Protein AF-J9SAH0-F1 (afdb_monomer_lite)

Radius of gyration: 12.8 Å; chains: 1; bounding box: 34×20×33 Å

Structure (mmCIF, N/CA/C/O backbone):
data_AF-J9SAH0-F1
#
_entry.id   AF-J9SAH0-F1
#
loop_
_atom_site.group_PDB
_atom_site.id
_atom_site.type_symbol
_atom_site.label_atom_id
_atom_site.label_alt_id
_atom_site.label_comp_id
_atom_site.label_asym_id
_atom_site.label_entity_id
_atom_site.label_seq_id
_atom_site.pdbx_PDB_ins_code
_atom_site.Cartn_x
_atom_site.Cartn_y
_atom_site.Cartn_z
_atom_site.occupancy
_atom_site.B_iso_or_equiv
_atom_site.auth_seq_id
_atom_site.auth_comp_id
_atom_site.auth_asym_id
_atom_site.auth_atom_id
_atom_site.pdbx_PDB_model_nu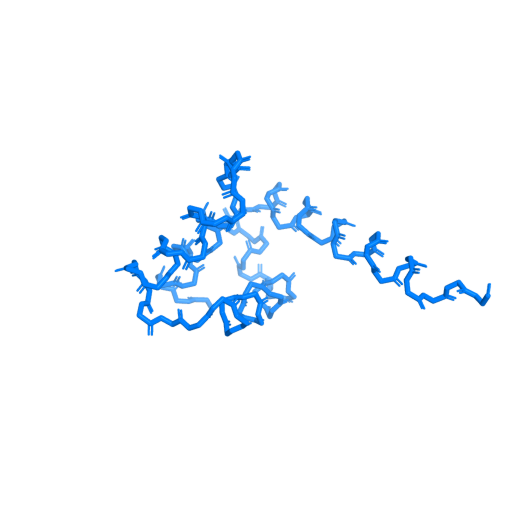m
ATOM 1 N N . MET A 1 1 ? -12.215 3.251 2.281 1.00 78.62 1 MET A N 1
ATOM 2 C CA . MET A 1 1 ? -11.520 2.516 1.202 1.00 78.62 1 MET A CA 1
ATOM 3 C C . MET A 1 1 ? -12.252 2.653 -0.138 1.00 78.62 1 MET A C 1
ATOM 5 O O . MET A 1 1 ? -13.447 2.390 -0.210 1.00 78.62 1 MET A O 1
ATOM 9 N N . THR A 1 2 ? -11.557 3.070 -1.201 1.00 91.44 2 THR A N 1
ATOM 10 C CA . THR A 1 2 ? -12.092 3.167 -2.580 1.00 91.44 2 THR A CA 1
ATOM 11 C C . THR A 1 2 ? -11.835 1.892 -3.402 1.00 91.44 2 THR A C 1
ATOM 13 O O . THR A 1 2 ? -11.175 0.967 -2.930 1.00 91.44 2 THR A O 1
ATOM 16 N N . ASP A 1 3 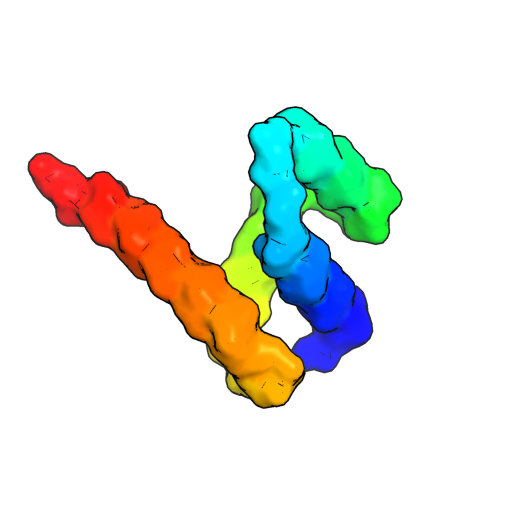? -12.342 1.814 -4.639 1.00 91.00 3 ASP A N 1
ATOM 17 C CA . ASP A 1 3 ? -12.029 0.694 -5.547 1.00 91.00 3 ASP A CA 1
ATOM 18 C C . ASP A 1 3 ? -10.540 0.675 -5.944 1.00 91.00 3 ASP A C 1
ATOM 20 O O . ASP A 1 3 ? -9.883 -0.365 -5.887 1.00 91.00 3 ASP A O 1
ATOM 24 N N . ASP A 1 4 ? -9.962 1.852 -6.206 1.00 91.06 4 ASP A N 1
ATOM 25 C CA . ASP A 1 4 ? -8.523 2.002 -6.449 1.00 91.06 4 ASP A CA 1
ATOM 26 C C . ASP A 1 4 ? -7.682 1.513 -5.267 1.00 91.06 4 ASP A C 1
ATOM 28 O O . ASP A 1 4 ? -6.637 0.893 -5.459 1.00 91.06 4 ASP A O 1
ATOM 32 N N . ASP A 1 5 ? -8.148 1.729 -4.035 1.00 93.06 5 ASP A N 1
ATOM 33 C CA . ASP A 1 5 ? -7.459 1.240 -2.841 1.00 93.06 5 ASP A CA 1
ATOM 34 C C . ASP A 1 5 ? -7.406 -0.284 -2.782 1.00 93.06 5 ASP A C 1
ATOM 36 O O . ASP A 1 5 ? -6.375 -0.854 -2.416 1.00 93.06 5 ASP A O 1
ATOM 40 N N . ARG A 1 6 ? -8.498 -0.949 -3.174 1.00 94.25 6 ARG A N 1
ATOM 41 C CA . ARG A 1 6 ? -8.544 -2.413 -3.271 1.00 94.25 6 ARG A CA 1
ATOM 42 C C . ARG A 1 6 ? -7.555 -2.900 -4.322 1.00 94.25 6 ARG A C 1
ATOM 44 O O . ARG A 1 6 ? -6.736 -3.764 -4.020 1.00 94.25 6 ARG A O 1
ATOM 51 N N . ARG A 1 7 ? -7.533 -2.267 -5.502 1.00 94.12 7 ARG A N 1
ATOM 52 C CA . ARG A 1 7 ? -6.569 -2.581 -6.572 1.00 94.12 7 ARG A CA 1
ATOM 53 C C . ARG A 1 7 ? -5.120 -2.396 -6.123 1.00 94.12 7 ARG A C 1
ATOM 55 O O . ARG A 1 7 ? -4.275 -3.237 -6.424 1.00 94.12 7 ARG A O 1
ATOM 62 N N . ILE A 1 8 ? -4.825 -1.319 -5.394 1.00 94.31 8 ILE A N 1
ATOM 63 C CA . ILE A 1 8 ? -3.497 -1.055 -4.822 1.00 94.31 8 ILE A CA 1
ATOM 64 C C . ILE A 1 8 ? -3.108 -2.158 -3.834 1.00 94.31 8 ILE A C 1
ATOM 66 O O . ILE A 1 8 ? -1.973 -2.643 -3.867 1.00 94.31 8 ILE A O 1
ATOM 70 N N . LEU A 1 9 ? -4.034 -2.562 -2.961 1.00 93.38 9 LEU A N 1
ATOM 71 C CA . LEU A 1 9 ? -3.791 -3.606 -1.974 1.00 93.38 9 LEU A CA 1
ATOM 72 C C . LEU A 1 9 ? -3.535 -4.957 -2.651 1.00 93.38 9 LEU A C 1
ATOM 74 O O . LEU A 1 9 ? -2.519 -5.591 -2.366 1.00 93.38 9 LEU A O 1
ATOM 78 N N . ASP A 1 10 ? -4.388 -5.348 -3.596 1.00 92.88 10 ASP A N 1
ATOM 79 C CA . ASP A 1 10 ? -4.264 -6.596 -4.351 1.00 92.88 10 ASP A CA 1
ATOM 80 C C . ASP A 1 10 ? -2.940 -6.648 -5.124 1.00 92.88 10 ASP A C 1
ATOM 82 O O . ASP A 1 10 ? -2.203 -7.636 -5.054 1.00 92.88 10 ASP A O 1
ATOM 86 N N . PHE A 1 11 ? -2.561 -5.541 -5.769 1.00 93.31 11 PHE A N 1
ATOM 87 C CA . PHE A 1 11 ? -1.280 -5.416 -6.462 1.00 93.31 11 PHE A CA 1
ATOM 88 C C . PHE A 1 11 ? -0.077 -5.523 -5.513 1.00 93.31 11 PHE A C 1
ATOM 90 O O . PHE A 1 11 ? 0.934 -6.157 -5.838 1.00 93.31 11 PHE A O 1
ATOM 97 N N . ALA A 1 12 ? -0.173 -4.949 -4.309 1.00 90.94 12 ALA A N 1
ATOM 98 C CA . ALA A 1 12 ? 0.864 -5.063 -3.284 1.00 90.94 12 ALA A CA 1
ATOM 99 C C . ALA A 1 12 ? 1.041 -6.506 -2.768 1.00 90.94 12 ALA A C 1
ATOM 101 O O . ALA A 1 12 ? 2.105 -6.836 -2.236 1.00 90.94 12 ALA A O 1
ATOM 102 N N . GLY A 1 13 ? 0.030 -7.365 -2.932 1.00 89.31 13 GLY A N 1
ATOM 103 C CA . GLY A 1 13 ? 0.082 -8.789 -2.597 1.00 89.31 13 GLY A CA 1
ATOM 104 C C . GLY A 1 13 ? 0.762 -9.681 -3.639 1.00 89.31 13 GLY A C 1
ATOM 105 O O . GLY A 1 13 ? 1.103 -10.825 -3.319 1.00 89.31 13 GLY A O 1
ATOM 106 N N . LEU A 1 14 ? 0.992 -9.178 -4.856 1.00 89.38 14 LEU A N 1
ATOM 107 C CA . LEU A 1 14 ? 1.606 -9.945 -5.940 1.00 89.38 14 LEU A CA 1
ATOM 108 C C . LEU A 1 14 ? 3.073 -10.297 -5.646 1.00 89.38 14 LEU A C 1
ATOM 110 O O . LEU A 1 14 ? 3.803 -9.586 -4.950 1.00 89.38 14 LEU A O 1
ATOM 114 N N . ARG A 1 15 ? 3.525 -11.432 -6.193 1.00 80.38 15 ARG A N 1
ATOM 115 C CA . ARG A 1 15 ? 4.914 -11.885 -6.067 1.00 80.38 15 ARG A CA 1
ATOM 116 C C . ARG A 1 15 ? 5.778 -11.213 -7.136 1.00 80.38 15 ARG A C 1
ATOM 118 O O . ARG A 1 15 ? 5.805 -11.641 -8.284 1.00 80.38 15 ARG A O 1
ATOM 125 N N . TRP A 1 16 ? 6.530 -10.200 -6.727 1.00 82.06 16 TRP A N 1
ATOM 126 C CA . TRP A 1 16 ? 7.486 -9.500 -7.583 1.00 82.06 16 TRP A CA 1
ATOM 127 C C . TRP A 1 16 ? 8.859 -10.174 -7.518 1.00 82.06 16 TRP A C 1
ATOM 129 O O . TRP A 1 16 ? 9.467 -10.246 -6.453 1.00 82.06 16 TRP A O 1
ATOM 139 N N . HIS A 1 17 ? 9.338 -10.689 -8.653 1.00 74.06 17 HIS A N 1
ATOM 140 C CA . HIS A 1 17 ? 10.646 -11.353 -8.746 1.00 74.06 17 HIS A CA 1
ATOM 141 C C . HIS A 1 17 ? 11.813 -10.368 -8.929 1.00 74.06 17 HIS A C 1
ATOM 143 O O . HIS A 1 17 ? 12.911 -10.636 -8.454 1.00 74.06 17 HIS A O 1
ATOM 149 N N . HIS A 1 18 ? 11.576 -9.218 -9.569 1.00 71.25 18 HIS A N 1
ATOM 150 C CA . HIS A 1 18 ? 12.584 -8.182 -9.806 1.00 71.25 18 HIS A CA 1
ATOM 151 C C . HIS A 1 18 ? 12.007 -6.806 -9.457 1.00 71.25 18 HIS A C 1
ATOM 153 O O . HIS A 1 18 ? 10.968 -6.419 -9.994 1.00 71.25 18 HIS A O 1
ATOM 159 N N . SER A 1 19 ? 12.687 -6.056 -8.583 1.00 64.12 19 SER A N 1
ATOM 160 C CA . SER A 1 19 ? 12.234 -4.737 -8.109 1.00 64.12 19 SER A CA 1
ATOM 161 C C . SER A 1 19 ? 12.062 -3.706 -9.235 1.00 64.12 19 SER A C 1
ATOM 163 O O . SER A 1 19 ? 11.228 -2.813 -9.107 1.00 64.12 19 SER A O 1
ATOM 165 N N . GLY A 1 20 ? 12.806 -3.841 -10.343 1.00 70.56 20 GLY A N 1
ATOM 166 C CA . GLY A 1 20 ? 12.652 -2.994 -11.535 1.00 70.56 20 GLY A CA 1
ATOM 167 C C . GLY A 1 20 ? 11.276 -3.148 -12.191 1.00 70.56 20 GLY A C 1
ATOM 168 O O . GLY A 1 20 ? 10.566 -2.165 -12.369 1.00 70.56 20 GLY A O 1
ATOM 169 N N . ASN A 1 21 ? 10.833 -4.390 -12.411 1.00 83.19 21 ASN A N 1
ATOM 170 C CA . ASN A 1 21 ? 9.539 -4.677 -13.041 1.00 83.19 21 ASN A CA 1
ATOM 171 C C . ASN A 1 21 ? 8.355 -4.188 -12.196 1.00 83.19 21 ASN A C 1
ATOM 173 O O . ASN A 1 21 ? 7.317 -3.823 -12.740 1.00 83.19 21 ASN A O 1
ATOM 177 N N . GLN A 1 22 ? 8.504 -4.167 -10.869 1.00 86.25 22 GLN A N 1
ATOM 178 C CA . GLN A 1 22 ? 7.465 -3.652 -9.981 1.00 86.25 22 GLN A CA 1
ATOM 179 C C . GLN A 1 22 ? 7.312 -2.134 -10.110 1.00 86.25 22 GLN A C 1
ATOM 181 O O . GLN A 1 22 ? 6.191 -1.639 -10.161 1.00 86.25 22 GLN A O 1
ATOM 186 N N . ALA A 1 23 ? 8.419 -1.390 -10.161 1.00 89.00 23 ALA A N 1
ATOM 187 C CA . ALA A 1 23 ? 8.381 0.067 -10.238 1.00 89.00 23 ALA A CA 1
ATOM 188 C C . ALA A 1 23 ? 7.690 0.564 -11.514 1.00 89.00 23 ALA A C 1
ATOM 190 O O . ALA A 1 23 ? 6.856 1.470 -11.455 1.00 89.00 23 ALA A O 1
ATOM 191 N N . ASP A 1 24 ? 8.006 -0.059 -12.646 1.00 90.19 24 ASP A N 1
ATOM 192 C CA . ASP A 1 24 ? 7.415 0.302 -13.932 1.00 90.19 24 ASP A CA 1
ATOM 193 C C . ASP A 1 24 ? 5.957 -0.151 -14.031 1.00 90.19 24 ASP A C 1
ATOM 195 O O . ASP A 1 24 ? 5.119 0.612 -14.505 1.00 90.19 24 ASP A O 1
ATOM 199 N N . ALA A 1 25 ? 5.610 -1.321 -13.485 1.00 91.56 25 ALA A N 1
ATOM 200 C CA . ALA A 1 25 ? 4.220 -1.766 -13.410 1.00 91.56 25 ALA A CA 1
ATOM 201 C C . ALA A 1 25 ? 3.356 -0.854 -12.519 1.00 91.56 25 ALA A C 1
ATOM 203 O O . ALA A 1 25 ? 2.218 -0.559 -12.877 1.00 91.56 25 ALA A O 1
ATOM 204 N N . ILE A 1 26 ? 3.898 -0.353 -11.398 1.00 92.94 26 ILE A N 1
ATOM 205 C CA . ILE A 1 26 ? 3.206 0.634 -10.551 1.00 92.94 26 ILE A CA 1
ATOM 206 C C . ILE A 1 26 ? 2.896 1.895 -11.358 1.00 92.94 26 ILE A C 1
ATOM 208 O O . ILE A 1 26 ? 1.759 2.365 -11.347 1.00 92.94 26 ILE A O 1
ATOM 212 N N . ARG A 1 27 ? 3.897 2.433 -12.066 1.00 91.94 27 ARG A N 1
ATOM 213 C CA . ARG A 1 27 ? 3.720 3.636 -12.889 1.00 91.94 27 ARG A CA 1
ATOM 214 C C . ARG A 1 27 ? 2.708 3.402 -14.006 1.00 91.94 27 ARG A C 1
ATOM 216 O O . ARG A 1 27 ? 1.816 4.216 -14.179 1.00 91.94 27 ARG A O 1
ATOM 223 N N . ALA A 1 28 ? 2.809 2.279 -14.713 1.00 92.56 28 ALA A N 1
ATOM 224 C CA . ALA A 1 28 ? 1.929 1.961 -15.831 1.00 92.56 28 ALA A CA 1
ATOM 225 C C . ALA A 1 28 ? 0.468 1.737 -15.407 1.00 92.56 28 ALA A C 1
ATOM 227 O O . ALA A 1 28 ? -0.441 2.096 -16.148 1.00 92.56 28 ALA A O 1
ATOM 228 N N . GLN A 1 29 ? 0.226 1.134 -14.238 1.00 91.94 29 GLN A N 1
ATOM 229 C CA . GLN A 1 29 ? -1.127 0.760 -13.820 1.00 91.94 29 GLN A CA 1
ATOM 230 C C . GLN A 1 29 ? -1.841 1.828 -12.987 1.00 91.94 29 GLN A C 1
ATOM 232 O O . GLN A 1 29 ? -3.068 1.894 -13.017 1.00 91.94 29 GLN A O 1
ATOM 237 N N . PHE A 1 30 ? -1.096 2.633 -12.231 1.00 93.25 30 PHE A N 1
ATOM 238 C CA . PHE A 1 30 ? -1.662 3.571 -11.259 1.00 93.25 30 PHE A CA 1
ATOM 239 C C . PHE A 1 30 ? -1.260 5.030 -11.503 1.00 93.25 30 PHE A C 1
ATOM 241 O O . PHE A 1 30 ? -1.609 5.885 -10.691 1.00 93.25 30 PHE A O 1
ATOM 248 N N . ASP A 1 31 ? -0.485 5.299 -12.560 1.00 92.75 31 ASP A N 1
ATOM 249 C CA . ASP A 1 31 ? 0.033 6.627 -12.922 1.00 92.75 31 ASP A CA 1
ATOM 250 C C . ASP A 1 31 ? 0.657 7.379 -11.730 1.00 92.75 31 ASP A C 1
ATOM 252 O O . ASP A 1 31 ? 0.505 8.583 -11.527 1.00 92.75 31 ASP A O 1
ATOM 256 N N . MET A 1 32 ? 1.344 6.633 -10.858 1.00 94.19 32 MET A N 1
ATOM 257 C CA . MET A 1 32 ? 1.935 7.182 -9.644 1.00 94.19 32 MET A CA 1
ATOM 258 C C . MET A 1 32 ? 3.363 6.713 -9.428 1.00 94.19 32 MET A C 1
ATOM 260 O O . MET A 1 32 ? 3.818 5.683 -9.926 1.00 94.19 32 MET A O 1
ATOM 264 N N . THR A 1 33 ? 4.092 7.484 -8.627 1.00 93.25 33 THR A N 1
ATOM 265 C CA . THR A 1 33 ? 5.444 7.113 -8.224 1.00 93.25 33 THR A CA 1
ATOM 266 C C . THR A 1 33 ? 5.412 5.943 -7.242 1.00 93.25 33 THR A C 1
ATOM 268 O O . THR A 1 33 ? 4.499 5.806 -6.426 1.00 93.25 33 THR A O 1
ATOM 271 N N . VAL A 1 34 ? 6.470 5.131 -7.259 1.00 91.31 34 VAL A N 1
ATOM 272 C CA . VAL A 1 34 ? 6.655 3.997 -6.336 1.00 91.31 34 VAL A CA 1
ATOM 273 C C . VAL A 1 34 ? 6.556 4.433 -4.871 1.00 91.31 34 VAL A C 1
ATOM 275 O O . VAL A 1 34 ? 5.961 3.746 -4.042 1.00 91.31 34 VAL A O 1
ATOM 278 N N . THR A 1 35 ? 7.091 5.612 -4.550 1.00 93.12 35 THR A N 1
ATOM 279 C CA . THR A 1 35 ? 6.993 6.198 -3.211 1.00 93.12 35 THR A CA 1
ATOM 280 C C . THR A 1 35 ? 5.541 6.462 -2.820 1.00 93.12 35 THR A C 1
ATOM 282 O O . THR A 1 35 ? 5.125 6.046 -1.738 1.00 93.12 35 THR A O 1
ATOM 285 N N . ARG A 1 36 ? 4.755 7.100 -3.700 1.00 93.94 36 ARG A N 1
ATOM 286 C CA . ARG A 1 36 ? 3.339 7.402 -3.442 1.00 93.94 36 ARG A CA 1
ATOM 287 C C . ARG A 1 36 ? 2.510 6.124 -3.311 1.00 93.94 36 ARG A C 1
ATOM 289 O O . ARG A 1 36 ? 1.676 6.039 -2.413 1.00 93.94 36 ARG A O 1
ATOM 296 N N . PHE A 1 37 ? 2.808 5.108 -4.118 1.00 94.94 37 PHE A N 1
ATOM 297 C CA . PHE A 1 37 ? 2.193 3.786 -4.008 1.00 94.94 37 PHE A CA 1
ATOM 298 C C . PHE A 1 37 ? 2.429 3.166 -2.627 1.00 94.94 37 PHE A C 1
ATOM 300 O O . PHE A 1 37 ? 1.483 2.801 -1.933 1.00 94.94 37 PHE A O 1
ATOM 307 N N . HIS A 1 38 ? 3.683 3.103 -2.168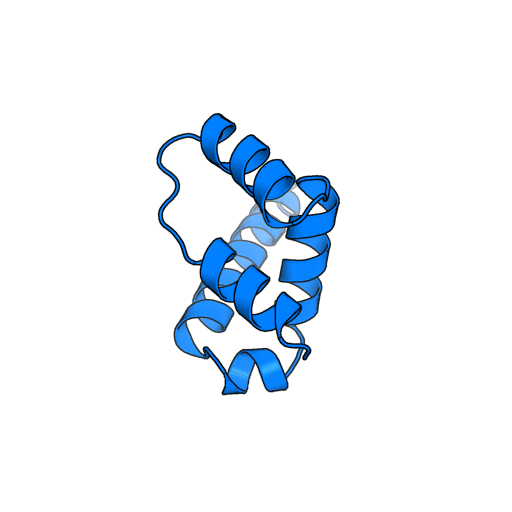 1.00 92.00 38 HIS A N 1
ATOM 308 C CA . HIS A 1 38 ? 3.985 2.537 -0.851 1.00 92.00 38 HIS A CA 1
ATOM 309 C C . HIS A 1 38 ? 3.421 3.363 0.308 1.00 92.00 38 HIS A C 1
ATOM 311 O O . HIS A 1 38 ? 3.028 2.787 1.321 1.00 92.00 38 HIS A O 1
ATOM 317 N N . GLN A 1 39 ? 3.355 4.690 0.176 1.00 93.69 39 GLN A N 1
ATOM 318 C CA . GLN A 1 39 ? 2.661 5.541 1.143 1.00 93.69 39 GLN A CA 1
ATOM 319 C C . GLN A 1 39 ? 1.175 5.190 1.210 1.00 93.69 39 GLN A C 1
ATOM 321 O O . GLN A 1 39 ? 0.665 4.968 2.307 1.00 93.69 39 GLN A O 1
ATOM 326 N N . ARG A 1 40 ? 0.505 5.050 0.057 1.00 95.00 40 ARG A N 1
ATOM 327 C CA . ARG A 1 40 ? -0.912 4.677 0.014 1.00 95.00 40 ARG A CA 1
ATOM 328 C C . ARG A 1 40 ? -1.154 3.303 0.623 1.00 95.00 40 ARG A C 1
ATOM 330 O O . ARG A 1 40 ? -2.023 3.183 1.479 1.00 95.00 40 ARG A O 1
ATOM 337 N N . VAL A 1 41 ? -0.339 2.306 0.268 1.00 94.56 41 VAL A N 1
ATOM 338 C CA . VAL A 1 41 ? -0.387 0.975 0.894 1.00 94.56 41 VAL A CA 1
ATOM 339 C C . VAL A 1 41 ? -0.263 1.102 2.409 1.00 94.56 41 VAL A C 1
ATOM 341 O O . VAL A 1 41 ? -1.095 0.560 3.120 1.00 94.56 41 VAL A O 1
ATOM 344 N N . ASN A 1 42 ? 0.721 1.848 2.922 1.00 93.69 42 ASN A N 1
ATOM 345 C CA . ASN A 1 42 ? 0.903 2.007 4.366 1.00 93.69 42 ASN A CA 1
ATOM 346 C C . ASN A 1 42 ? -0.317 2.623 5.060 1.00 93.69 42 ASN A C 1
ATOM 348 O O . ASN A 1 42 ? -0.649 2.160 6.145 1.00 93.69 42 ASN A O 1
ATOM 352 N N . THR A 1 43 ? -0.979 3.609 4.449 1.00 94.44 43 THR A N 1
ATOM 353 C CA . THR A 1 43 ? -2.231 4.177 4.974 1.00 94.44 43 THR A CA 1
ATOM 354 C C . THR A 1 43 ? -3.348 3.138 4.994 1.00 94.44 43 THR A C 1
ATOM 356 O O . THR A 1 43 ? -4.032 3.001 6.003 1.00 94.44 43 THR A O 1
ATOM 359 N N . LEU A 1 44 ? -3.500 2.361 3.916 1.00 94.38 44 LEU A N 1
ATOM 360 C CA . LEU A 1 44 ? -4.504 1.296 3.838 1.00 94.38 44 LEU A CA 1
ATOM 361 C C . LEU A 1 44 ? -4.259 0.195 4.863 1.00 94.38 44 LEU A C 1
ATOM 363 O O . LEU A 1 44 ? -5.206 -0.388 5.372 1.00 94.38 44 LEU A O 1
ATOM 367 N N . LEU A 1 45 ? -3.003 -0.067 5.227 1.00 92.81 45 LEU A N 1
ATOM 368 C CA . LEU A 1 45 ? -2.720 -1.019 6.292 1.00 92.81 45 LEU A CA 1
ATOM 369 C C . LEU A 1 45 ? -3.304 -0.591 7.631 1.00 92.81 45 LEU A C 1
ATOM 371 O O . LEU A 1 45 ? -3.515 -1.473 8.446 1.00 92.81 45 LEU A O 1
ATOM 375 N N . ASP A 1 46 ? -3.574 0.685 7.888 1.00 92.44 46 ASP A N 1
ATOM 376 C CA . ASP A 1 46 ? -4.162 1.144 9.150 1.00 92.44 46 ASP A CA 1
ATOM 377 C C . ASP A 1 46 ? -5.695 1.343 9.054 1.00 92.44 46 ASP A C 1
ATOM 379 O O . ASP A 1 46 ? -6.345 1.564 10.072 1.00 92.44 46 ASP A O 1
ATOM 383 N N . ASP A 1 47 ? -6.284 1.176 7.862 1.00 94.50 47 ASP A N 1
ATOM 384 C CA . ASP A 1 47 ? -7.726 1.297 7.602 1.00 94.50 47 ASP A CA 1
ATOM 385 C C . ASP A 1 47 ? -8.478 -0.006 7.982 1.00 94.50 47 ASP A C 1
ATOM 387 O O . ASP A 1 47 ? -8.126 -1.091 7.491 1.00 94.50 47 ASP A O 1
ATOM 391 N N . PRO A 1 48 ? -9.516 0.046 8.845 1.00 92.94 48 PRO A N 1
ATOM 392 C CA . PRO A 1 48 ? -10.330 -1.126 9.175 1.00 92.94 48 PRO A CA 1
ATOM 393 C C . PRO A 1 48 ? -11.064 -1.722 7.964 1.00 92.94 48 PRO A C 1
ATOM 395 O O . PRO A 1 48 ? -11.275 -2.935 7.930 1.00 92.94 48 PRO A O 1
ATOM 398 N N . GLU A 1 49 ? -11.411 -0.928 6.948 1.00 93.19 49 GLU A N 1
ATOM 399 C CA . GLU A 1 49 ? -12.069 -1.434 5.737 1.00 93.19 49 GLU A CA 1
ATOM 400 C C . GLU A 1 49 ? -11.131 -2.310 4.899 1.00 93.19 49 GLU A C 1
ATOM 402 O O . GLU A 1 49 ? -11.547 -3.342 4.370 1.00 93.19 49 GLU A O 1
ATOM 407 N N . ALA A 1 50 ? -9.844 -1.958 4.827 1.00 94.12 50 ALA A N 1
ATOM 408 C CA . ALA A 1 50 ? -8.844 -2.787 4.157 1.00 94.12 50 ALA A CA 1
ATOM 409 C C . ALA A 1 50 ? -8.646 -4.121 4.886 1.00 94.12 50 ALA A C 1
ATOM 411 O O . ALA A 1 50 ? -8.494 -5.169 4.250 1.00 94.12 50 ALA A O 1
ATOM 412 N N . LEU A 1 51 ? -8.688 -4.098 6.224 1.00 94.00 51 LEU A N 1
ATOM 413 C CA . LEU A 1 51 ? -8.631 -5.308 7.041 1.00 94.00 51 LEU A CA 1
ATOM 414 C C . LEU A 1 51 ? -9.856 -6.205 6.810 1.00 94.00 51 LEU A C 1
ATOM 416 O O . LEU A 1 51 ? -9.697 -7.421 6.762 1.00 94.00 51 LEU A O 1
ATOM 420 N N . ALA A 1 52 ? -11.047 -5.626 6.642 1.00 94.25 52 ALA A N 1
ATOM 421 C CA . ALA A 1 52 ? -12.260 -6.376 6.318 1.00 94.25 52 ALA A CA 1
ATOM 422 C C . ALA A 1 52 ? -12.217 -6.983 4.904 1.00 94.25 52 ALA A C 1
ATOM 424 O O . ALA A 1 52 ? -12.685 -8.101 4.707 1.00 94.25 52 ALA A O 1
ATOM 425 N N . TYR A 1 53 ? -11.627 -6.277 3.934 1.00 93.62 53 TYR A N 1
ATOM 426 C CA . TYR A 1 53 ? -11.523 -6.739 2.548 1.00 93.62 53 TYR A CA 1
ATOM 427 C C . TYR A 1 53 ? -10.516 -7.884 2.365 1.00 93.62 53 TYR A C 1
ATOM 429 O O . TYR A 1 53 ? -10.856 -8.915 1.790 1.00 93.62 53 TYR A O 1
ATOM 437 N N . ALA A 1 54 ? -9.286 -7.734 2.869 1.00 93.38 54 ALA A N 1
ATOM 438 C CA . ALA A 1 54 ? -8.225 -8.729 2.686 1.00 93.38 54 ALA A CA 1
ATOM 439 C C . ALA A 1 54 ? -7.405 -8.946 3.975 1.00 93.38 54 ALA A C 1
ATOM 441 O O . ALA A 1 54 ? -6.213 -8.611 4.031 1.00 93.38 54 ALA A O 1
ATOM 442 N N . PRO A 1 55 ? -7.992 -9.555 5.023 1.00 93.62 55 PRO A N 1
ATOM 443 C CA . PRO A 1 55 ? -7.389 -9.614 6.357 1.00 93.62 55 PRO A CA 1
ATOM 444 C C . PRO A 1 55 ? -6.019 -10.300 6.379 1.00 93.62 55 PRO A C 1
ATOM 446 O O . PRO A 1 55 ? -5.095 -9.847 7.054 1.00 93.62 55 PRO A O 1
ATOM 449 N N . GLN A 1 56 ? -5.851 -11.385 5.620 1.00 94.38 56 GLN A N 1
ATOM 450 C CA . GLN A 1 56 ? -4.584 -12.124 5.550 1.00 94.38 56 GLN A CA 1
ATOM 451 C C . GLN A 1 56 ? -3.474 -11.295 4.888 1.00 94.38 56 GLN A C 1
ATOM 453 O O . GLN A 1 56 ? -2.340 -11.251 5.375 1.00 94.38 56 GLN A O 1
ATOM 458 N N . LEU A 1 57 ? -3.807 -10.595 3.800 1.00 93.12 57 LEU A N 1
ATOM 459 C CA . LEU A 1 57 ? -2.874 -9.750 3.063 1.00 93.12 57 LEU A CA 1
ATOM 460 C C . LEU A 1 57 ? -2.452 -8.535 3.894 1.00 93.12 57 LEU A C 1
ATOM 462 O O . LEU A 1 57 ? -1.254 -8.285 4.050 1.00 93.12 57 LEU A O 1
ATOM 466 N N . VAL A 1 58 ? -3.416 -7.838 4.499 1.00 94.62 58 VAL A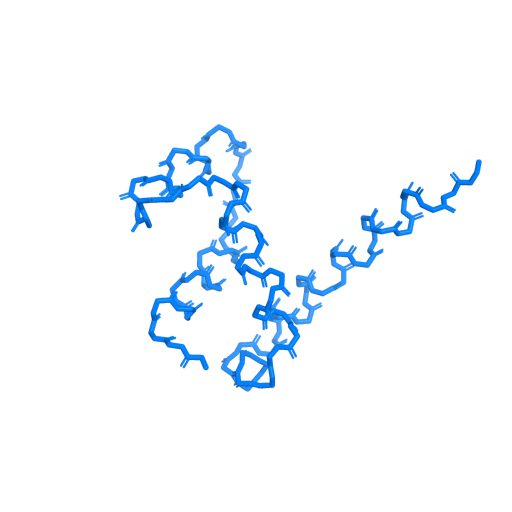 N 1
ATOM 467 C CA . VAL A 1 58 ? -3.157 -6.685 5.371 1.00 94.62 58 VAL A CA 1
ATOM 468 C C . VAL A 1 58 ? -2.275 -7.081 6.550 1.00 94.62 58 VAL A C 1
ATOM 470 O O . VAL A 1 58 ? -1.256 -6.435 6.795 1.00 94.62 58 VAL A O 1
ATOM 473 N N . ASN A 1 59 ? -2.585 -8.178 7.246 1.00 94.19 59 ASN A N 1
ATOM 47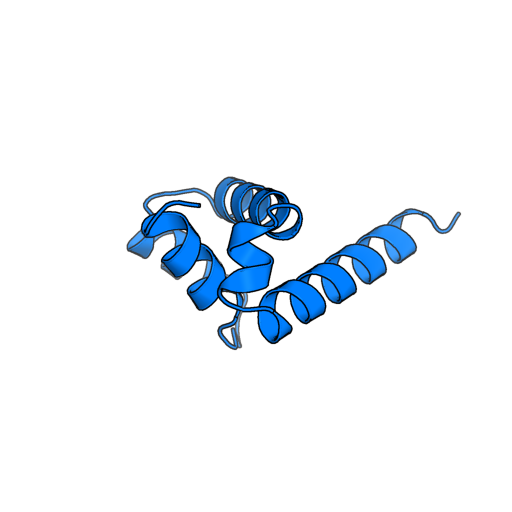4 C CA . ASN A 1 59 ? -1.772 -8.635 8.377 1.00 94.19 59 ASN A CA 1
ATOM 475 C C . ASN A 1 59 ? -0.348 -9.032 7.959 1.00 94.19 59 ASN A C 1
ATOM 477 O O . ASN A 1 59 ? 0.621 -8.691 8.647 1.00 94.19 59 ASN A O 1
ATOM 481 N N . ARG A 1 60 ? -0.184 -9.686 6.801 1.00 92.62 60 ARG A N 1
ATOM 482 C CA . ARG A 1 60 ? 1.140 -10.002 6.248 1.00 92.62 60 ARG A CA 1
ATOM 483 C C . ARG A 1 60 ? 1.948 -8.733 5.970 1.00 92.62 60 ARG A C 1
ATOM 485 O O . ARG A 1 60 ? 3.110 -8.648 6.372 1.00 92.62 60 ARG A O 1
ATOM 492 N N . LEU A 1 61 ? 1.347 -7.745 5.311 1.00 91.69 61 LEU A N 1
ATOM 493 C CA . LEU A 1 61 ? 1.999 -6.476 4.988 1.00 91.69 61 LEU A CA 1
ATOM 494 C C . LEU A 1 61 ? 2.319 -5.655 6.252 1.00 91.69 61 LEU A C 1
ATOM 496 O O . LEU A 1 61 ? 3.430 -5.130 6.365 1.00 91.69 61 LEU A O 1
ATOM 500 N N . ARG A 1 62 ? 1.421 -5.629 7.249 1.00 92.88 62 ARG A N 1
ATOM 501 C CA . ARG A 1 62 ? 1.670 -5.031 8.578 1.00 92.88 62 ARG A CA 1
ATOM 502 C C . ARG A 1 62 ? 2.891 -5.652 9.256 1.00 92.88 62 ARG A C 1
ATOM 504 O O . ARG A 1 62 ? 3.745 -4.927 9.772 1.00 92.88 62 ARG A O 1
ATOM 511 N N . ARG A 1 63 ? 3.021 -6.984 9.215 1.00 91.06 63 ARG A N 1
ATOM 512 C CA . ARG A 1 63 ? 4.180 -7.693 9.781 1.00 91.06 63 ARG A CA 1
ATOM 513 C C . ARG A 1 63 ? 5.478 -7.303 9.074 1.00 91.06 63 ARG A C 1
ATOM 515 O O . ARG A 1 63 ? 6.447 -6.961 9.745 1.00 91.06 63 ARG A O 1
ATOM 522 N N . ILE A 1 64 ? 5.482 -7.275 7.738 1.00 88.56 64 ILE A N 1
ATOM 523 C CA . ILE A 1 64 ? 6.645 -6.844 6.940 1.00 88.56 64 ILE A CA 1
ATOM 524 C C . ILE A 1 64 ? 7.043 -5.399 7.288 1.00 88.56 64 ILE A C 1
ATOM 526 O O . ILE A 1 64 ? 8.231 -5.119 7.471 1.00 88.56 64 ILE A O 1
ATOM 530 N N . ARG A 1 65 ? 6.066 -4.488 7.424 1.00 87.69 65 ARG A N 1
ATOM 531 C CA . ARG A 1 65 ? 6.290 -3.095 7.850 1.00 87.69 65 ARG A CA 1
ATOM 532 C C . ARG A 1 65 ? 6.958 -3.035 9.224 1.00 87.69 65 ARG A C 1
ATOM 534 O O . ARG A 1 65 ? 7.975 -2.361 9.369 1.00 87.69 65 ARG A O 1
ATOM 541 N N . SER A 1 66 ? 6.434 -3.777 10.200 1.00 87.06 66 SER A N 1
ATOM 542 C CA . SER A 1 66 ? 6.987 -3.821 11.560 1.00 87.06 66 SER A CA 1
ATOM 543 C C . SER A 1 66 ? 8.421 -4.367 11.592 1.00 87.06 66 SER A C 1
ATOM 545 O O . SER A 1 66 ? 9.287 -3.781 12.240 1.00 87.06 66 SER A O 1
ATOM 547 N N . THR A 1 67 ? 8.728 -5.419 10.826 1.00 84.25 67 THR A N 1
ATOM 548 C CA . THR A 1 67 ? 10.101 -5.948 10.725 1.00 84.25 67 THR A CA 1
ATOM 549 C C . THR A 1 67 ? 11.072 -4.929 10.118 1.00 84.25 67 THR A C 1
ATOM 551 O O . THR A 1 67 ? 12.212 -4.819 10.569 1.00 84.25 67 THR A O 1
ATOM 554 N N . ARG A 1 68 ? 10.641 -4.152 9.112 1.00 80.62 68 ARG A N 1
ATOM 555 C CA . ARG A 1 68 ? 11.460 -3.068 8.536 1.00 80.62 68 ARG A CA 1
ATOM 556 C C . ARG A 1 68 ? 11.692 -1.931 9.531 1.00 80.62 68 ARG A C 1
ATOM 558 O O . ARG A 1 68 ? 12.800 -1.405 9.572 1.00 80.62 68 ARG A O 1
ATOM 565 N N . ALA A 1 69 ? 10.680 -1.575 10.322 1.00 78.81 69 ALA A N 1
ATOM 566 C CA . ALA A 1 69 ? 10.804 -0.562 11.367 1.00 78.81 69 ALA A CA 1
ATOM 567 C C . ALA A 1 69 ? 11.814 -0.997 12.440 1.00 78.81 69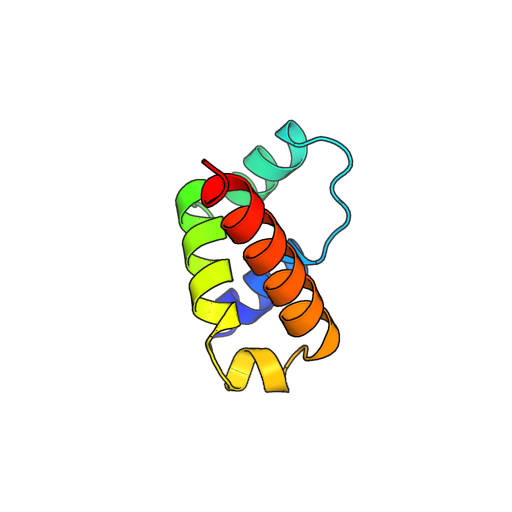 ALA A C 1
ATOM 569 O O . ALA A 1 69 ? 12.771 -0.276 12.693 1.00 78.81 69 ALA A O 1
ATOM 570 N N . GLN A 1 70 ? 11.694 -2.224 12.958 1.00 75.25 70 GLN A N 1
ATOM 571 C CA . GLN A 1 70 ? 12.622 -2.779 13.954 1.00 75.25 70 GLN A CA 1
ATOM 572 C C . GLN A 1 70 ? 14.081 -2.808 13.474 1.00 75.25 70 GLN A C 1
ATOM 574 O O . GLN A 1 70 ? 14.990 -2.561 14.259 1.00 75.25 70 GLN A O 1
ATOM 579 N N . ARG A 1 71 ? 14.325 -3.059 12.179 1.00 72.62 71 ARG A N 1
ATOM 580 C CA . ARG A 1 71 ? 15.678 -2.993 11.596 1.00 72.62 71 ARG A CA 1
ATOM 581 C C . ARG A 1 71 ? 16.276 -1.583 11.582 1.00 72.62 71 ARG A C 1
ATOM 583 O O . ARG A 1 71 ? 17.493 -1.472 11.603 1.00 72.62 71 ARG A O 1
ATOM 590 N N . ARG A 1 72 ? 15.453 -0.531 11.519 1.00 70.19 72 ARG A N 1
ATOM 591 C CA . ARG A 1 72 ? 15.907 0.873 11.550 1.00 70.19 72 ARG A CA 1
ATOM 592 C C . ARG A 1 72 ? 16.113 1.406 12.968 1.00 70.19 72 ARG A C 1
ATOM 594 O O . ARG A 1 72 ? 16.824 2.384 13.134 1.00 70.19 72 ARG A O 1
ATOM 601 N N . SER A 1 73 ? 15.485 0.784 13.964 1.00 66.56 73 SER A N 1
ATOM 602 C CA . SER A 1 73 ? 15.510 1.214 15.369 1.00 66.56 73 SER A CA 1
ATOM 603 C C . SER A 1 73 ? 16.615 0.558 16.204 1.00 66.56 73 SER A C 1
ATOM 605 O O . SER A 1 73 ? 16.620 0.713 17.422 1.00 66.56 73 SER A O 1
ATOM 607 N N . ARG A 1 74 ? 17.511 -0.218 15.586 1.00 55.75 74 ARG A N 1
ATOM 608 C CA . ARG A 1 74 ? 18.604 -0.897 16.287 1.00 55.75 74 ARG A CA 1
ATOM 609 C C . ARG A 1 74 ? 19.840 0.026 16.276 1.00 55.75 74 ARG A C 1
ATOM 611 O O . ARG A 1 74 ? 20.252 0.374 15.170 1.00 55.75 74 ARG A O 1
ATOM 618 N N . PRO A 1 75 ? 20.349 0.466 17.445 1.00 58.88 75 PRO A N 1
ATOM 619 C CA . PRO A 1 75 ? 21.541 1.312 17.545 1.00 58.88 75 PRO A CA 1
ATOM 620 C C . PRO A 1 75 ? 22.813 0.571 17.125 1.00 58.88 75 PRO A C 1
ATOM 622 O O . PRO A 1 75 ? 22.816 -0.685 17.181 1.00 58.88 75 PRO A O 1
#

pLDDT: mean 88.18, std 9.08, range [55.75, 95.0]

Secondary structure (DSSP, 8-state):
--HHHHHHHHHHTS--S-HHHHHHHHHHHHSS-HHHHHHHHHHHTT-HHHHHH-HHHHHHHHHHHHHHHHHHS--

Foldseek 3Di:
DDPVLVVLLVLVQDDDPDPVVSQVCCCVPPVDGPVVSVVSLVVLLVDVVSCVVCVPSSVVVVVVVVVVVVVVPDD

Sequence (75 aa):
MTDDDRRILDFAGLRWHHSGNQADAIRAQFDMTVTRFHQRVNTLLDDPEALAYAPQLVNRLRRIRSTRAQRRSRP